Protein AF-A0A6H1U3I0-F1 (afdb_monomer)

Solvent-accessible surface area (backbone atoms only — not comparable to full-atom values): 2940 Å² total; per-residue (Å²): 134,87,69,80,57,68,68,59,54,53,52,47,50,50,54,48,31,70,77,69,65,49,52,70,74,60,58,70,68,46,53,74,70,54,48,52,51,52,47,57,55,50,58,72,70,56,133

pLDDT: mean 89.14, std 12.1, range [43.34, 97.25]

Secondary structure (DSSP, 8-state):
--PPPHHHHHHHHHHHHHHH---HHHHTTS-HHHHHHHHHHHHTT--

InterPro domains:
  IPR046648 Domain of unkn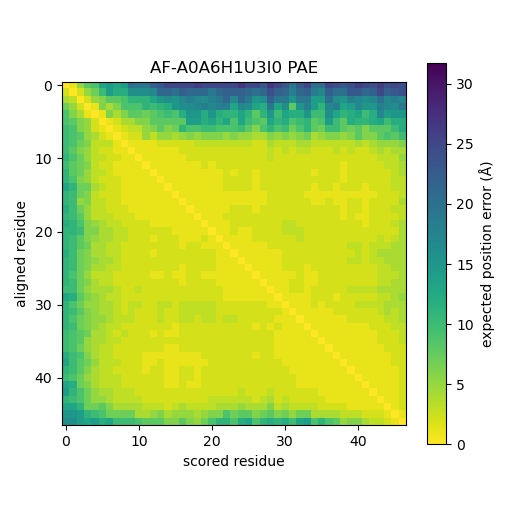own function DUF6760 [PF20546] (7-45)

Sequence (47 aa):
MVGYPLDLLYEEVAAIAFYFHWSLAEILKLEHRERRRWVEEIEKLLP

Organism: NCBI:txid2064643

Structure (mmCIF, N/CA/C/O backbone):
data_AF-A0A6H1U3I0-F1
#
_entry.id   AF-A0A6H1U3I0-F1
#
loop_
_atom_site.group_PDB
_atom_site.id
_atom_site.type_symbol
_atom_site.label_atom_id
_atom_site.label_alt_id
_atom_site.label_comp_id
_atom_site.label_asym_id
_atom_site.label_entity_id
_atom_site.label_seq_id
_atom_site.pdbx_PDB_ins_code
_atom_site.Cartn_x
_atom_site.Cartn_y
_atom_site.Cartn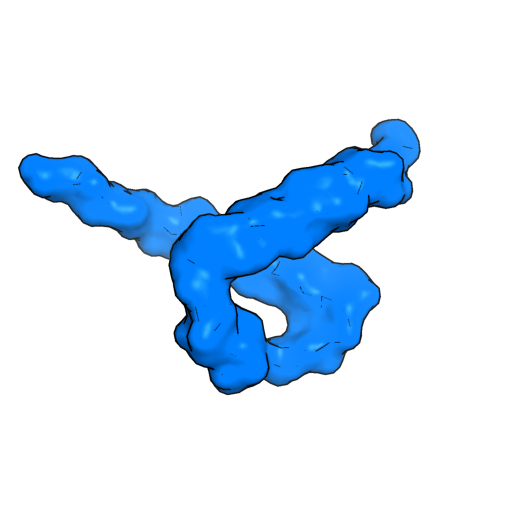_z
_atom_site.occupancy
_atom_site.B_iso_or_equiv
_atom_site.auth_seq_id
_atom_site.auth_comp_id
_atom_site.auth_asym_id
_atom_site.auth_atom_id
_atom_site.pdbx_PDB_model_num
ATOM 1 N N . MET A 1 1 ? 22.604 -10.629 -7.871 1.00 43.34 1 MET A N 1
ATOM 2 C CA . MET A 1 1 ? 21.376 -9.912 -8.266 1.00 43.34 1 MET A CA 1
ATOM 3 C C 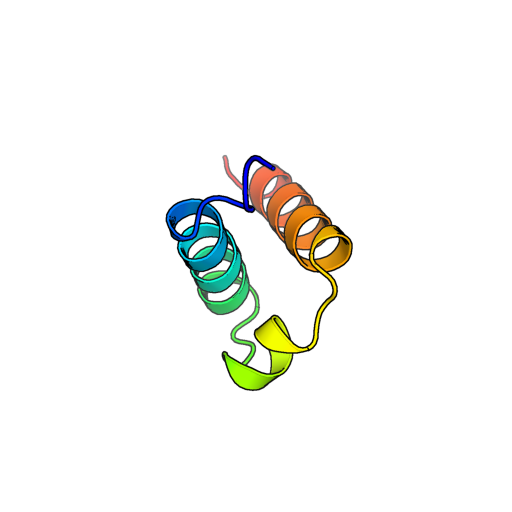. MET A 1 1 ? 20.260 -10.447 -7.386 1.00 43.34 1 MET A C 1
ATOM 5 O O . MET A 1 1 ? 19.711 -11.495 -7.690 1.00 43.34 1 MET A O 1
ATOM 9 N N . VAL A 1 2 ? 20.032 -9.827 -6.226 1.00 55.22 2 VAL A N 1
ATOM 10 C CA . VAL A 1 2 ? 18.897 -10.193 -5.369 1.00 55.22 2 VAL A CA 1
ATOM 11 C C . VAL A 1 2 ? 17.691 -9.528 -6.016 1.00 55.22 2 VAL A C 1
ATOM 13 O O . VAL A 1 2 ? 17.547 -8.310 -5.941 1.00 55.22 2 VAL A O 1
ATOM 16 N N . GLY A 1 3 ? 16.937 -10.301 -6.798 1.00 61.09 3 GLY A N 1
ATOM 17 C CA . GLY A 1 3 ? 15.680 -9.836 -7.372 1.00 61.09 3 GLY A CA 1
ATOM 18 C C . GLY A 1 3 ? 14.763 -9.369 -6.250 1.00 61.09 3 GLY A C 1
ATOM 19 O O . GLY A 1 3 ? 14.814 -9.900 -5.141 1.00 61.09 3 GLY A O 1
ATOM 20 N N . TYR A 1 4 ? 13.967 -8.345 -6.530 1.00 62.53 4 TYR A N 1
ATOM 21 C CA 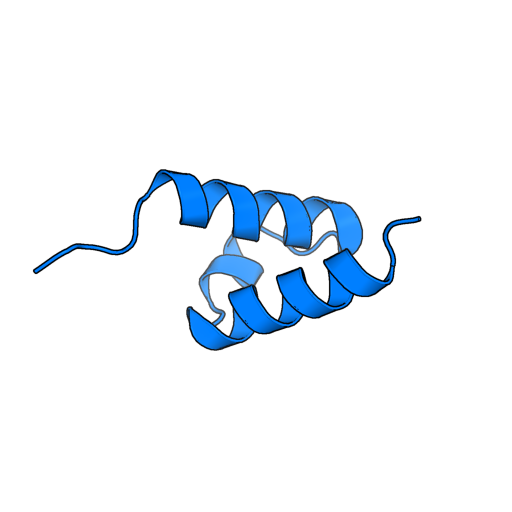. TYR A 1 4 ? 12.933 -7.897 -5.613 1.00 62.53 4 TYR A CA 1
ATOM 22 C C . TYR A 1 4 ? 12.077 -9.118 -5.201 1.00 62.53 4 TYR A C 1
ATOM 24 O O . TYR A 1 4 ? 11.598 -9.814 -6.103 1.00 62.53 4 TYR A O 1
ATOM 32 N N . PRO A 1 5 ? 11.948 -9.445 -3.899 1.00 75.25 5 PRO A N 1
ATOM 33 C CA . PRO A 1 5 ? 11.251 -10.654 -3.471 1.00 75.25 5 PRO A CA 1
ATOM 34 C C . PRO A 1 5 ? 9.816 -10.612 -3.986 1.00 75.25 5 PRO A C 1
ATOM 36 O O . PRO A 1 5 ? 9.104 -9.639 -3.738 1.00 75.25 5 PRO A O 1
ATOM 39 N N . LEU A 1 6 ? 9.397 -11.638 -4.731 1.00 72.38 6 LEU A N 1
ATOM 40 C CA . LEU A 1 6 ? 8.049 -11.680 -5.309 1.00 72.38 6 LEU A CA 1
ATOM 41 C C . LEU A 1 6 ? 6.969 -11.555 -4.227 1.00 72.38 6 LEU A C 1
ATOM 43 O O . LEU A 1 6 ? 5.930 -10.951 -4.471 1.00 72.38 6 LEU A O 1
ATOM 47 N N . ASP A 1 7 ? 7.241 -12.076 -3.034 1.00 72.94 7 ASP A N 1
ATOM 48 C CA . ASP A 1 7 ? 6.321 -12.031 -1.900 1.00 72.94 7 ASP A CA 1
ATOM 49 C C . ASP A 1 7 ? 6.040 -10.585 -1.456 1.00 72.94 7 ASP A C 1
ATOM 51 O O . ASP A 1 7 ? 4.884 -10.207 -1.272 1.00 72.94 7 ASP A O 1
ATOM 55 N N . LEU A 1 8 ? 7.068 -9.728 -1.442 1.00 82.00 8 LEU A N 1
ATOM 56 C CA . LEU A 1 8 ? 6.934 -8.313 -1.080 1.00 82.00 8 LEU A CA 1
ATOM 57 C C . LEU A 1 8 ? 6.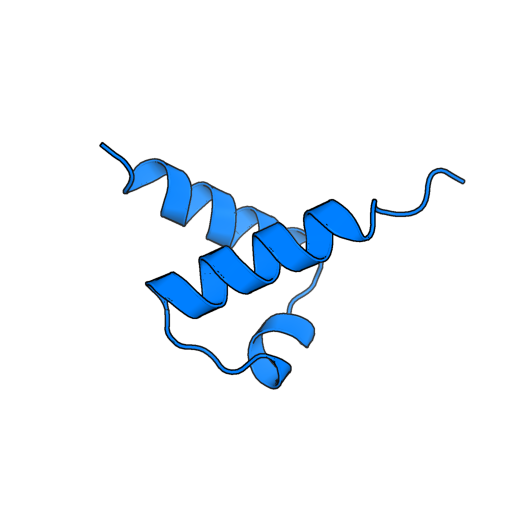083 -7.539 -2.104 1.00 82.00 8 LEU A C 1
ATOM 59 O O . LEU A 1 8 ? 5.363 -6.609 -1.750 1.00 82.00 8 LEU A O 1
ATOM 63 N N . LEU A 1 9 ? 6.106 -7.954 -3.377 1.00 86.62 9 LEU A N 1
ATOM 64 C CA . LEU A 1 9 ? 5.292 -7.331 -4.426 1.00 86.62 9 LEU A CA 1
ATOM 65 C C . LEU A 1 9 ? 3.805 -7.565 -4.170 1.00 86.62 9 LEU A C 1
ATOM 67 O O . LEU A 1 9 ? 3.002 -6.647 -4.332 1.00 86.62 9 LEU A O 1
ATOM 71 N N . TYR A 1 10 ? 3.439 -8.794 -3.808 1.00 91.44 10 TYR A N 1
ATOM 72 C CA . TYR A 1 10 ? 2.050 -9.136 -3.531 1.00 91.44 10 TYR A CA 1
ATOM 73 C C . TYR A 1 10 ? 1.533 -8.411 -2.291 1.00 91.44 10 TYR A C 1
ATOM 75 O O . TYR A 1 10 ? 0.401 -7.933 -2.314 1.00 91.44 10 TYR A O 1
ATOM 83 N N . GLU A 1 11 ? 2.363 -8.267 -1.258 1.00 90.94 11 GLU A N 1
ATOM 84 C CA . GLU A 1 11 ? 2.021 -7.511 -0.051 1.00 90.94 11 GLU A CA 1
ATOM 85 C C . GLU A 1 11 ? 1.775 -6.025 -0.351 1.00 90.94 11 GLU A C 1
ATOM 87 O O . GLU A 1 11 ? 0.717 -5.502 0.003 1.00 90.94 11 GLU A O 1
ATOM 92 N N . GLU A 1 12 ? 2.685 -5.362 -1.081 1.00 93.31 12 GLU A N 1
ATOM 93 C CA . GLU A 1 12 ? 2.508 -3.962 -1.500 1.00 93.31 12 GLU A CA 1
ATOM 94 C C . GLU A 1 12 ? 1.200 -3.768 -2.275 1.00 93.31 12 GLU A C 1
ATOM 96 O O . GLU A 1 12 ? 0.423 -2.846 -2.017 1.00 93.31 12 GLU A O 1
ATOM 101 N N . VAL A 1 13 ? 0.960 -4.643 -3.252 1.00 95.06 13 VAL A N 1
ATOM 102 C CA . VAL A 1 13 ? -0.209 -4.567 -4.125 1.00 95.06 13 VAL A CA 1
ATOM 103 C C . VAL A 1 13 ? -1.495 -4.801 -3.338 1.00 95.06 13 VAL A C 1
ATOM 105 O O . VAL A 1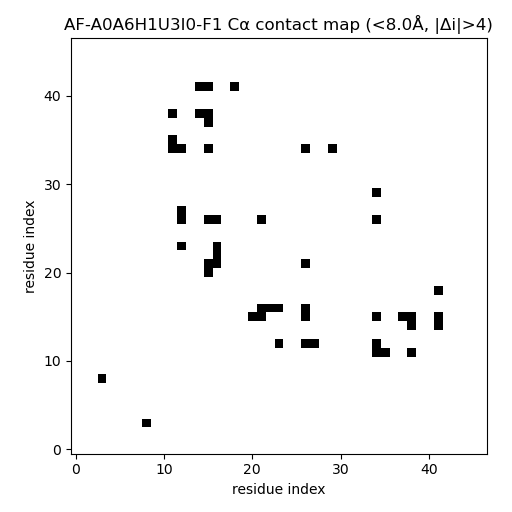 13 ? -2.466 -4.073 -3.542 1.00 95.06 13 VAL A O 1
ATOM 108 N N . ALA A 1 14 ? -1.509 -5.783 -2.435 1.00 94.81 14 ALA A N 1
ATOM 109 C CA . ALA A 1 14 ? -2.666 -6.088 -1.605 1.00 94.81 14 ALA A CA 1
ATOM 110 C C . ALA A 1 14 ? -3.000 -4.932 -0.656 1.00 94.81 14 ALA A C 1
ATOM 112 O O . ALA A 1 14 ? -4.166 -4.549 -0.565 1.00 94.81 14 ALA A O 1
ATOM 113 N N . ALA A 1 15 ? -1.993 -4.334 -0.008 1.00 95.38 15 ALA A N 1
ATOM 114 C CA . ALA A 1 15 ? -2.186 -3.184 0.869 1.00 95.38 15 ALA A CA 1
ATOM 115 C C . ALA A 1 15 ? -2.796 -1.999 0.104 1.00 95.38 15 ALA A C 1
ATOM 117 O O . ALA A 1 15 ? -3.837 -1.469 0.496 1.00 95.38 15 ALA A O 1
ATOM 118 N N . ILE A 1 16 ? -2.210 -1.624 -1.037 1.00 96.44 16 ILE A N 1
ATOM 119 C CA . ILE A 1 16 ? -2.707 -0.502 -1.845 1.00 96.44 16 ILE A CA 1
ATOM 120 C C . ILE A 1 16 ? -4.127 -0.781 -2.358 1.00 96.44 16 ILE A C 1
ATOM 122 O O . ILE A 1 16 ? -4.996 0.088 -2.262 1.00 96.44 16 ILE A O 1
ATOM 126 N N . ALA A 1 17 ? -4.393 -1.990 -2.861 1.00 97.25 17 ALA A N 1
ATOM 127 C CA . ALA A 1 17 ? -5.720 -2.375 -3.341 1.00 97.25 17 ALA A CA 1
ATOM 128 C C . ALA A 1 17 ? -6.772 -2.369 -2.221 1.00 97.25 17 ALA A C 1
ATOM 130 O O . ALA A 1 17 ? -7.916 -1.980 -2.453 1.00 97.25 17 ALA A O 1
ATOM 131 N N . PHE A 1 18 ? -6.402 -2.776 -1.007 1.00 95.75 18 PHE A N 1
ATOM 132 C CA . PHE A 1 18 ? -7.310 -2.803 0.135 1.00 95.75 18 PHE A CA 1
ATOM 133 C C . PHE A 1 18 ? -7.707 -1.396 0.599 1.00 95.75 18 PHE A C 1
ATOM 135 O O . PHE A 1 18 ? -8.888 -1.158 0.836 1.00 95.75 18 PHE A O 1
ATOM 142 N N . TYR A 1 19 ? -6.754 -0.462 0.688 1.00 95.75 19 TYR A N 1
ATOM 143 C CA . TYR A 1 19 ? -7.006 0.886 1.216 1.00 95.75 19 TYR A CA 1
ATOM 144 C C . TYR A 1 19 ? -7.534 1.880 0.177 1.00 95.75 19 TYR A C 1
ATOM 146 O O . TYR A 1 19 ? -8.391 2.703 0.494 1.00 95.75 19 TYR A O 1
ATOM 154 N N . PHE A 1 20 ? -7.028 1.831 -1.056 1.00 94.94 20 PHE A N 1
ATOM 155 C CA . PHE A 1 20 ? -7.382 2.800 -2.099 1.00 94.94 20 PHE A CA 1
ATOM 156 C C . PHE A 1 20 ? -8.349 2.244 -3.144 1.00 94.94 20 PHE A C 1
ATOM 158 O O . PHE A 1 20 ? -8.838 3.000 -3.983 1.00 94.94 20 PHE A O 1
ATOM 165 N N . HIS A 1 21 ? -8.632 0.936 -3.107 1.00 95.88 21 HIS A N 1
ATOM 166 C CA . HIS A 1 21 ? -9.517 0.247 -4.053 1.00 95.88 21 HIS A CA 1
ATOM 167 C C . HIS A 1 21 ? -9.124 0.418 -5.528 1.00 95.88 21 HIS A C 1
ATOM 169 O O . HIS A 1 21 ? -9.951 0.254 -6.425 1.00 95.88 21 HIS A O 1
ATOM 175 N N . TRP A 1 22 ? -7.852 0.725 -5.790 1.00 96.81 22 TRP A N 1
ATOM 176 C CA . TRP A 1 22 ? -7.309 0.762 -7.143 1.00 96.81 22 TRP A CA 1
ATOM 177 C C . TRP A 1 22 ? -7.239 -0.642 -7.729 1.00 96.81 22 TRP A C 1
ATOM 179 O O . TRP A 1 22 ? -7.011 -1.629 -7.024 1.00 96.81 22 TRP A O 1
ATOM 189 N N . SER A 1 23 ? -7.417 -0.738 -9.045 1.00 96.25 23 SER A N 1
ATOM 190 C CA . SER A 1 23 ? -7.298 -2.020 -9.727 1.00 96.25 23 SER A CA 1
ATOM 191 C C . SER A 1 23 ? -5.848 -2.509 -9.726 1.00 96.25 23 SER A C 1
ATOM 193 O O . SER A 1 23 ? -4.901 -1.721 -9.767 1.00 96.25 23 SER A O 1
ATOM 195 N N . LEU A 1 24 ? -5.657 -3.832 -9.782 1.00 94.19 24 LEU A N 1
ATOM 196 C CA . LEU A 1 24 ? -4.330 -4.438 -9.935 1.00 94.19 24 LEU A CA 1
ATOM 197 C C . LEU A 1 24 ? -3.551 -3.816 -11.108 1.00 94.19 24 LEU A C 1
ATOM 199 O O . LEU A 1 24 ? -2.357 -3.550 -11.000 1.00 94.19 24 LEU A O 1
ATOM 203 N N . ALA A 1 25 ? -4.238 -3.540 -12.219 1.00 95.31 25 ALA A N 1
ATOM 204 C CA . ALA A 1 25 ? -3.637 -2.950 -13.409 1.00 95.31 25 ALA A CA 1
ATOM 205 C C . ALA A 1 25 ? -3.143 -1.511 -13.190 1.00 95.31 25 ALA A C 1
ATOM 207 O O . ALA A 1 25 ? -2.168 -1.108 -13.815 1.00 95.31 25 ALA A O 1
ATOM 208 N N . GLU A 1 26 ? -3.799 -0.727 -12.337 1.00 95.44 26 GLU A N 1
ATOM 209 C CA . GLU A 1 26 ? -3.347 0.622 -11.979 1.00 95.44 26 GLU A CA 1
ATOM 210 C C . GLU A 1 26 ? -2.154 0.569 -11.029 1.00 95.44 26 GLU A C 1
ATOM 2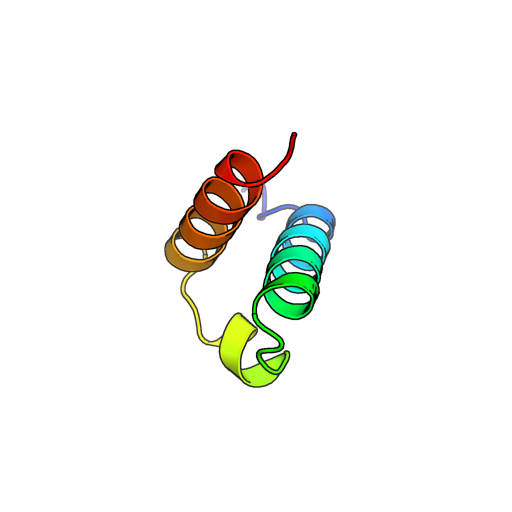12 O O . GLU A 1 26 ? -1.174 1.279 -11.235 1.00 95.44 26 GLU A O 1
ATOM 217 N N . ILE A 1 27 ? -2.184 -0.335 -10.050 1.00 95.81 27 ILE A N 1
ATOM 218 C CA . ILE A 1 27 ? -1.105 -0.487 -9.070 1.00 95.81 27 ILE A CA 1
ATOM 219 C C . ILE A 1 27 ? 0.179 -0.992 -9.740 1.00 95.81 27 ILE A C 1
ATOM 221 O O . ILE A 1 27 ? 1.269 -0.509 -9.442 1.00 95.81 27 ILE A O 1
ATOM 225 N N . LEU A 1 28 ? 0.074 -1.927 -10.688 1.00 93.25 28 LEU A N 1
ATOM 226 C CA . LEU A 1 28 ? 1.230 -2.450 -11.422 1.00 93.25 28 LEU A CA 1
ATOM 227 C C . LEU A 1 28 ? 1.854 -1.440 -12.401 1.00 93.25 28 LEU A C 1
ATOM 229 O O . LEU A 1 28 ? 2.973 -1.671 -12.853 1.00 93.25 28 LEU A O 1
ATOM 233 N N . LYS A 1 29 ? 1.174 -0.327 -12.714 1.00 95.81 29 LYS A N 1
ATOM 234 C CA . LYS A 1 29 ? 1.757 0.785 -13.491 1.00 95.81 29 LYS A CA 1
ATOM 235 C C . LYS A 1 29 ? 2.648 1.697 -12.651 1.00 95.81 29 LYS A C 1
ATOM 237 O O . LYS A 1 29 ? 3.408 2.468 -13.224 1.00 95.81 29 LYS A O 1
ATOM 242 N N . LEU A 1 30 ? 2.535 1.636 -11.325 1.00 94.50 30 LEU A N 1
ATOM 243 C CA . LEU A 1 30 ? 3.377 2.409 -10.421 1.00 94.50 30 LEU A CA 1
ATOM 244 C C . LEU A 1 30 ? 4.790 1.831 -10.400 1.00 94.50 30 LEU A C 1
ATOM 246 O O . LEU A 1 30 ? 4.983 0.613 -10.298 1.00 94.50 30 LEU A O 1
ATOM 250 N N . GLU A 1 31 ? 5.779 2.719 -10.401 1.00 93.19 31 GLU A N 1
ATOM 251 C CA . GLU A 1 31 ?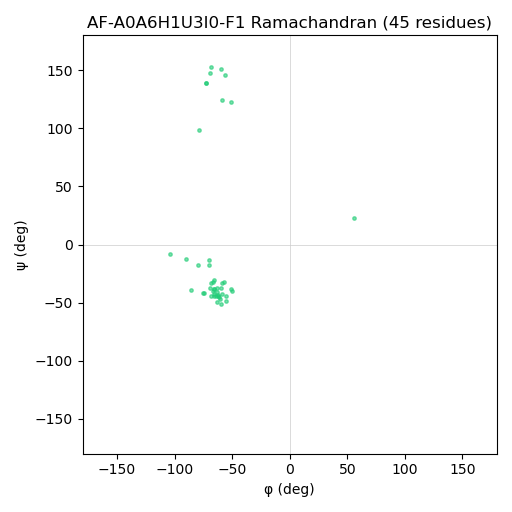 7.165 2.342 -10.163 1.00 93.19 31 GLU A CA 1
ATOM 252 C C . GLU A 1 31 ? 7.304 1.691 -8.780 1.00 93.19 31 GLU A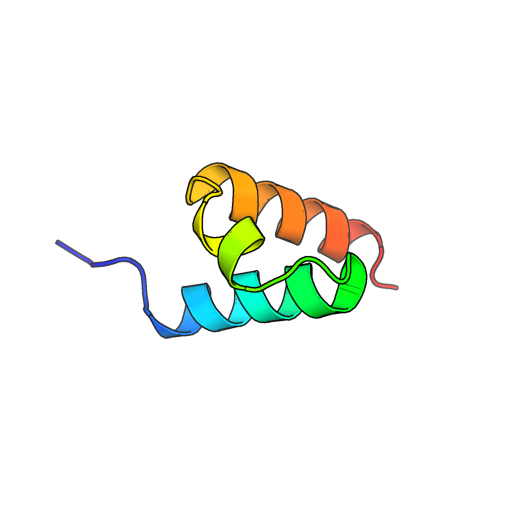 C 1
ATOM 254 O O . GLU A 1 31 ? 6.597 2.036 -7.829 1.00 93.19 31 GLU A O 1
ATOM 259 N N . HIS A 1 32 ? 8.277 0.790 -8.617 1.00 89.38 32 HIS A N 1
ATOM 260 C CA . HIS A 1 32 ? 8.527 0.116 -7.332 1.00 89.38 32 HIS A CA 1
ATOM 261 C C . HIS A 1 32 ? 8.644 1.095 -6.150 1.00 89.38 32 HIS A C 1
ATOM 263 O O . HIS A 1 32 ? 8.154 0.831 -5.056 1.00 89.38 32 HIS A O 1
ATOM 269 N N . ARG A 1 33 ? 9.273 2.256 -6.374 1.00 91.69 33 ARG A N 1
ATOM 270 C CA . ARG A 1 33 ? 9.415 3.315 -5.361 1.00 91.69 33 ARG A CA 1
ATOM 271 C C . ARG A 1 33 ? 8.087 3.985 -4.996 1.00 91.69 33 ARG A C 1
ATOM 273 O O . ARG A 1 33 ? 7.921 4.421 -3.865 1.00 91.69 33 ARG A O 1
ATOM 280 N N . GLU A 1 34 ? 7.170 4.095 -5.952 1.00 95.31 34 GLU A N 1
ATOM 281 C CA . GLU A 1 34 ? 5.883 4.760 -5.753 1.00 95.31 34 GLU A CA 1
ATOM 282 C C . GLU A 1 34 ? 4.950 3.865 -4.949 1.00 95.31 34 GLU A C 1
ATOM 284 O O . GLU A 1 34 ? 4.319 4.345 -4.013 1.00 95.31 34 GLU A O 1
ATOM 289 N N . ARG A 1 35 ? 4.928 2.557 -5.237 1.00 94.75 35 ARG A N 1
ATOM 290 C CA . ARG A 1 35 ? 4.178 1.603 -4.411 1.00 94.75 35 ARG A CA 1
ATOM 291 C C . ARG A 1 35 ? 4.672 1.573 -2.973 1.00 94.75 35 ARG A C 1
ATOM 293 O O . ARG A 1 35 ? 3.851 1.698 -2.074 1.00 94.75 35 ARG A O 1
ATOM 300 N N . ARG A 1 36 ? 5.991 1.501 -2.753 1.00 93.94 36 ARG A N 1
ATOM 301 C CA . ARG A 1 36 ? 6.555 1.570 -1.394 1.00 93.94 36 ARG A CA 1
ATOM 302 C C . ARG A 1 36 ? 6.128 2.824 -0.651 1.00 93.94 36 ARG A C 1
ATOM 304 O O . ARG A 1 36 ? 5.688 2.725 0.483 1.00 93.94 36 ARG A O 1
ATOM 311 N N . ARG A 1 37 ? 6.169 3.983 -1.311 1.00 96.06 37 ARG A N 1
ATOM 312 C CA . ARG A 1 37 ? 5.697 5.232 -0.708 1.00 96.06 37 ARG A CA 1
ATOM 313 C C . ARG A 1 37 ? 4.227 5.152 -0.289 1.00 96.06 37 ARG A C 1
ATOM 315 O O . ARG A 1 37 ? 3.886 5.621 0.786 1.00 96.06 37 ARG A O 1
ATOM 322 N N . TRP A 1 38 ? 3.355 4.572 -1.111 1.00 96.19 38 TRP A N 1
ATOM 323 C CA . TRP A 1 38 ? 1.948 4.399 -0.735 1.00 96.19 38 TRP A CA 1
ATOM 324 C C . TRP A 1 38 ? 1.762 3.440 0.438 1.00 96.19 38 TRP A C 1
ATOM 326 O O . TRP A 1 38 ? 0.935 3.713 1.301 1.00 96.19 38 TRP A O 1
ATOM 336 N N . VAL A 1 39 ? 2.545 2.362 0.499 1.00 95.69 39 VAL A N 1
ATOM 337 C CA . VAL A 1 39 ? 2.563 1.459 1.658 1.00 95.69 39 VAL A CA 1
ATOM 338 C C . VAL A 1 39 ? 3.012 2.199 2.920 1.00 95.69 39 VAL A C 1
ATOM 340 O O . VAL A 1 39 ? 2.324 2.118 3.928 1.00 95.69 39 VAL A O 1
ATOM 343 N N . GLU A 1 40 ? 4.071 3.008 2.853 1.00 95.81 40 GLU A N 1
ATOM 344 C CA . GLU A 1 40 ? 4.524 3.841 3.980 1.00 95.81 40 GLU A CA 1
ATOM 345 C C . GLU A 1 40 ? 3.443 4.835 4.450 1.00 95.81 40 GLU A C 1
ATOM 347 O O . GLU A 1 40 ? 3.309 5.091 5.645 1.00 95.81 40 GLU A O 1
ATOM 352 N N . GLU A 1 41 ? 2.653 5.417 3.540 1.00 97.25 41 GLU A N 1
ATOM 353 C CA . GLU A 1 41 ? 1.526 6.276 3.934 1.00 97.25 41 GLU A CA 1
ATOM 354 C C . GLU A 1 41 ? 0.387 5.477 4.584 1.00 97.25 41 GLU A C 1
ATOM 356 O O . GLU A 1 41 ? -0.210 5.953 5.546 1.00 97.25 41 GLU A O 1
ATOM 361 N N . ILE A 1 42 ? 0.106 4.263 4.102 1.00 95.62 42 ILE A N 1
ATOM 362 C CA . ILE A 1 42 ? -0.870 3.352 4.720 1.00 95.62 42 ILE A CA 1
ATOM 363 C C . ILE A 1 42 ? -0.426 2.971 6.136 1.00 95.62 42 ILE A C 1
ATOM 365 O O . ILE A 1 42 ? -1.242 3.001 7.053 1.00 95.62 42 ILE A O 1
ATOM 369 N N . GLU A 1 43 ? 0.856 2.661 6.337 1.00 94.62 43 GLU A N 1
ATOM 370 C CA . GLU A 1 43 ? 1.411 2.300 7.646 1.00 94.62 43 GLU A CA 1
ATOM 371 C C . GLU A 1 43 ? 1.217 3.408 8.690 1.00 94.62 43 GLU A C 1
ATOM 373 O O . GLU A 1 43 ? 0.961 3.113 9.853 1.00 94.62 43 GLU A O 1
ATOM 378 N N . LYS A 1 44 ? 1.243 4.685 8.286 1.00 95.38 44 LYS A N 1
ATOM 379 C CA . LYS A 1 44 ? 0.951 5.821 9.183 1.00 95.38 44 LYS A CA 1
ATOM 380 C C . LYS A 1 44 ? -0.520 5.919 9.599 1.00 95.38 44 LYS A C 1
ATOM 382 O O . LYS A 1 44 ? -0.827 6.648 10.540 1.00 95.38 44 LYS A O 1
ATOM 387 N N . LEU A 1 45 ? -1.426 5.261 8.876 1.00 92.62 45 LEU A N 1
ATOM 388 C CA . LEU A 1 45 ? -2.856 5.206 9.196 1.00 92.62 45 LEU A CA 1
ATOM 389 C C . LEU A 1 45 ? -3.203 4.019 10.101 1.00 92.62 45 LEU A C 1
ATOM 391 O O . LEU A 1 45 ? -4.327 3.955 10.606 1.00 92.62 45 LEU A O 1
ATOM 395 N N . LEU A 1 46 ? -2.276 3.073 10.279 1.00 86.38 46 LEU A N 1
ATOM 396 C CA . LEU A 1 46 ? -2.463 1.948 11.184 1.00 86.38 46 LEU A CA 1
ATOM 397 C C . LEU A 1 46 ? -2.374 2.428 12.647 1.00 86.38 46 LEU A C 1
ATOM 399 O O . LEU A 1 46 ? -1.546 3.289 12.952 1.00 86.38 46 LEU A O 1
ATOM 403 N N . PRO A 1 47 ? -3.248 1.917 13.533 1.00 80.19 47 PRO A N 1
ATOM 404 C CA . PRO A 1 47 ? -3.255 2.264 14.953 1.00 80.19 47 PRO A CA 1
ATOM 405 C C . PRO A 1 47 ? -2.057 1.700 15.727 1.00 80.19 47 PRO A C 1
ATOM 407 O O . PRO A 1 47 ? -1.535 0.629 15.337 1.00 80.19 47 PRO A O 1
#

Foldseek 3Di:
DPPDPPVVVVVLLVLCCVPVVDDSVVLVVDDPVRSVVVVVVSVVVDD

Radius of gyration: 10.72 Å; Cα contacts (8 Å, |Δi|>4): 25; chains: 1; bounding box: 31×18×28 Å

Mean predicted aligned error: 4.39 Å